Protein AF-A0A7L4XUP5-F1 (afdb_monomer)

Solvent-accessible surface area (backbone atoms only — not comparable to full-atom values): 4227 Å² total; per-residue (Å²): 134,86,74,55,46,28,61,54,94,95,42,75,31,69,44,67,66,57,43,52,51,53,47,51,41,59,71,69,62,33,75,93,75,57,79,81,83,92,59,101,66,78,82,80,80,76,74,84,78,69,94,60,82,66,68,49,69,75,83,83,129

Radius of gyration: 13.7 Å; Cα contacts (8 Å, |Δi|>4): 50; chains: 1; bounding box: 40×27×31 Å

Sequence (61 aa):
MRCPRGLWWNFIARTDAEIRQAREDWAAASDRFGAVTGYPGDRLPAPELPTVPLKPRGRVR

pLDDT: mean 76.33, std 10.45, range [44.16, 88.88]

Nearest PDB structures (foldseek):
  6d0g-assembly1_A  TM=9.340E-01  e=2.215E-03  Acinetobacter baumannii

Mean predicted aligned error: 8.31 Å

Structure (mmCIF, N/CA/C/O backbone):
data_AF-A0A7L4XUP5-F1
#
_entry.id   AF-A0A7L4XUP5-F1
#
loop_
_atom_site.group_PDB
_atom_site.id
_atom_site.type_symbol
_atom_site.label_atom_id
_atom_site.label_alt_id
_atom_site.label_comp_id
_atom_site.label_asym_id
_atom_site.label_entity_id
_atom_site.label_seq_id
_atom_site.pdbx_PDB_ins_code
_atom_site.Cartn_x
_atom_site.Cartn_y
_atom_site.Cartn_z
_atom_site.occupancy
_atom_site.B_iso_or_equiv
_atom_site.auth_seq_id
_atom_site.auth_comp_id
_atom_site.auth_asym_id
_atom_site.auth_atom_id
_atom_site.pdbx_PDB_model_num
ATOM 1 N N . MET A 1 1 ? 24.288 2.003 -11.995 1.00 44.16 1 MET A N 1
ATOM 2 C CA . MET A 1 1 ? 23.168 1.125 -12.406 1.00 44.16 1 MET A CA 1
ATOM 3 C C . MET A 1 1 ? 21.851 1.823 -12.094 1.00 44.16 1 MET A C 1
ATOM 5 O O . MET A 1 1 ? 21.556 2.049 -10.928 1.00 44.16 1 MET A O 1
ATOM 9 N N . ARG A 1 2 ? 21.091 2.260 -13.105 1.00 55.75 2 ARG A N 1
ATOM 10 C CA . ARG A 1 2 ? 19.777 2.887 -12.890 1.00 55.75 2 ARG A CA 1
ATOM 11 C C . ARG A 1 2 ? 18.731 1.771 -12.920 1.00 55.75 2 ARG A C 1
ATOM 13 O O . ARG A 1 2 ? 18.295 1.396 -14.001 1.00 55.75 2 ARG A O 1
ATOM 20 N N . CYS A 1 3 ? 18.384 1.204 -11.760 1.00 54.41 3 CYS A N 1
ATOM 21 C CA . CYS A 1 3 ? 17.247 0.285 -11.695 1.00 54.41 3 CYS A CA 1
ATOM 22 C C . CYS A 1 3 ? 15.989 1.042 -12.137 1.00 54.41 3 CYS A C 1
ATOM 24 O O . CYS A 1 3 ? 15.723 2.136 -11.617 1.00 54.41 3 CYS A O 1
ATOM 26 N N . PRO A 1 4 ? 15.234 0.516 -13.105 1.00 61.31 4 PRO A N 1
ATOM 27 C CA . PRO A 1 4 ? 13.991 1.134 -13.511 1.00 61.31 4 PRO A CA 1
ATOM 28 C C . PRO A 1 4 ? 13.008 1.160 -12.331 1.00 61.31 4 PRO A C 1
ATOM 30 O O . PRO A 1 4 ? 12.847 0.164 -11.637 1.00 61.31 4 PRO A O 1
ATOM 33 N N . ARG A 1 5 ? 12.353 2.301 -12.084 1.00 65.56 5 ARG A N 1
ATOM 34 C CA . ARG A 1 5 ? 11.279 2.384 -11.083 1.00 65.56 5 ARG A CA 1
ATOM 35 C C . ARG A 1 5 ? 9.971 1.953 -11.738 1.00 65.56 5 ARG A C 1
ATOM 37 O O . ARG A 1 5 ? 9.552 2.563 -12.724 1.00 65.56 5 ARG A O 1
ATOM 44 N N . GLY A 1 6 ? 9.362 0.897 -11.212 1.00 73.62 6 GLY A N 1
ATOM 45 C CA . GLY A 1 6 ? 8.014 0.483 -11.577 1.00 73.62 6 GLY A CA 1
ATOM 46 C C . GLY A 1 6 ? 6.999 1.399 -10.899 1.00 73.62 6 GLY A C 1
ATOM 47 O O . GLY A 1 6 ? 7.162 1.743 -9.729 1.00 73.62 6 GLY A O 1
ATOM 48 N N . LEU A 1 7 ? 5.970 1.807 -11.639 1.00 82.81 7 LEU A N 1
ATOM 49 C CA . LEU A 1 7 ? 4.773 2.417 -11.067 1.00 82.81 7 LEU A CA 1
ATOM 50 C C . LEU A 1 7 ? 3.584 1.546 -11.445 1.00 82.81 7 LEU A C 1
ATOM 52 O O . LEU A 1 7 ? 3.350 1.303 -12.631 1.00 82.81 7 LEU A O 1
ATOM 56 N N . TRP A 1 8 ? 2.813 1.148 -10.446 1.00 81.62 8 TRP A N 1
ATOM 57 C CA . TRP A 1 8 ? 1.532 0.489 -10.639 1.00 81.62 8 TRP A CA 1
ATOM 58 C C . TRP A 1 8 ? 0.564 0.960 -9.566 1.00 81.62 8 TRP A C 1
ATOM 60 O O . TRP A 1 8 ? 0.905 0.960 -8.384 1.00 81.62 8 TRP A O 1
ATOM 70 N N . TRP A 1 9 ? -0.624 1.404 -9.985 1.00 82.88 9 TRP A N 1
ATOM 71 C CA . TRP A 1 9 ? -1.560 2.102 -9.101 1.00 82.88 9 TRP A CA 1
ATOM 72 C C . TRP A 1 9 ? -0.835 3.248 -8.354 1.00 82.88 9 TRP A C 1
ATOM 74 O O . TRP A 1 9 ? -0.158 4.068 -8.976 1.00 82.88 9 TRP A O 1
ATOM 84 N N . ASN A 1 10 ? -0.920 3.248 -7.027 1.00 86.06 10 ASN A N 1
ATOM 85 C CA . ASN A 1 10 ? -0.286 4.175 -6.090 1.00 86.06 10 ASN A CA 1
ATOM 86 C C . ASN A 1 10 ? 1.027 3.619 -5.505 1.00 86.06 10 ASN A C 1
ATOM 88 O O . ASN A 1 10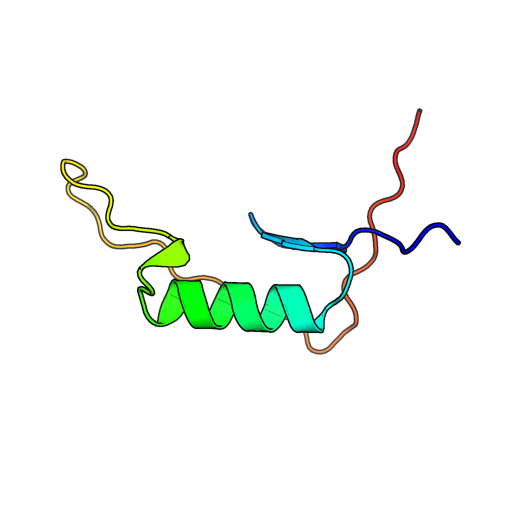 ? 1.562 4.184 -4.555 1.00 86.06 10 ASN A O 1
ATOM 92 N N . PHE A 1 11 ? 1.555 2.516 -6.045 1.00 85.06 11 PHE A N 1
ATOM 93 C CA . PHE A 1 11 ? 2.787 1.889 -5.573 1.00 85.06 11 PHE A CA 1
ATOM 94 C C . PHE A 1 11 ? 3.959 2.224 -6.500 1.00 85.06 11 PHE A C 1
ATOM 96 O O . PHE A 1 11 ? 3.914 1.980 -7.710 1.00 85.06 11 PHE A O 1
ATOM 103 N N . ILE A 1 12 ? 5.028 2.771 -5.917 1.00 84.44 12 ILE A N 1
ATOM 104 C CA . ILE A 1 12 ? 6.304 3.044 -6.587 1.00 84.44 12 ILE A CA 1
ATOM 105 C C . ILE A 1 12 ? 7.369 2.189 -5.923 1.00 84.44 12 ILE A C 1
ATOM 107 O O . ILE A 1 12 ? 7.610 2.331 -4.725 1.00 84.44 12 ILE A O 1
ATOM 111 N N . ALA A 1 13 ? 8.048 1.359 -6.706 1.00 85.06 13 ALA A N 1
ATOM 112 C CA . ALA A 1 13 ? 9.152 0.561 -6.197 1.00 85.06 13 ALA A CA 1
ATOM 113 C C . ALA A 1 13 ? 10.238 0.333 -7.253 1.00 85.06 13 ALA A C 1
ATOM 115 O O . ALA A 1 13 ? 10.106 0.731 -8.416 1.00 85.06 13 ALA A O 1
ATOM 116 N N . ARG A 1 14 ? 11.354 -0.265 -6.837 1.00 83.88 14 ARG A N 1
ATOM 117 C CA . ARG A 1 14 ? 12.486 -0.597 -7.713 1.00 83.88 14 ARG A CA 1
ATOM 118 C C . ARG A 1 14 ? 12.337 -1.977 -8.348 1.00 83.88 14 ARG A C 1
ATOM 120 O O . ARG A 1 14 ? 12.995 -2.229 -9.353 1.00 83.88 14 ARG A O 1
ATOM 127 N N . THR A 1 15 ? 11.499 -2.845 -7.786 1.00 81.94 15 THR 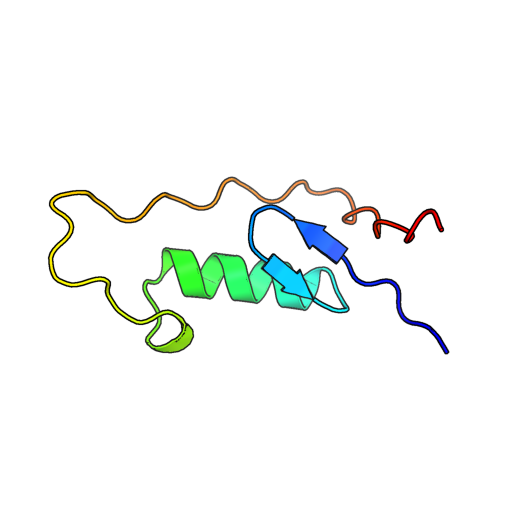A N 1
ATOM 128 C CA . THR A 1 15 ? 11.239 -4.202 -8.291 1.00 81.94 15 THR A CA 1
ATOM 129 C C . THR A 1 15 ? 9.742 -4.521 -8.287 1.00 81.94 15 THR A C 1
ATOM 131 O O . THR A 1 15 ? 8.962 -3.888 -7.576 1.00 81.94 15 THR A O 1
ATOM 134 N N . ASP A 1 16 ? 9.320 -5.509 -9.081 1.00 80.25 16 ASP A N 1
ATOM 135 C CA . ASP A 1 16 ? 7.937 -6.006 -9.066 1.00 80.25 16 ASP A CA 1
ATOM 136 C C . ASP A 1 16 ? 7.591 -6.687 -7.732 1.00 80.25 16 ASP A C 1
ATOM 138 O O . ASP A 1 16 ? 6.465 -6.564 -7.255 1.00 80.25 16 ASP A O 1
ATOM 142 N N . ALA A 1 17 ? 8.570 -7.349 -7.106 1.00 84.94 17 ALA A N 1
ATOM 143 C CA . ALA A 1 17 ? 8.410 -8.000 -5.810 1.00 84.94 17 ALA A CA 1
ATOM 144 C C . ALA A 1 17 ? 8.059 -6.994 -4.702 1.00 84.94 17 ALA A C 1
ATOM 146 O O . ALA A 1 17 ? 7.157 -7.247 -3.908 1.00 84.94 17 ALA A O 1
ATOM 147 N N . GLU A 1 18 ? 8.703 -5.821 -4.691 1.00 87.12 18 GLU A N 1
ATOM 148 C CA . GLU A 1 18 ? 8.368 -4.744 -3.752 1.00 87.12 18 GLU A CA 1
ATOM 149 C C . GLU A 1 18 ? 6.929 -4.227 -3.971 1.00 87.12 18 GLU A C 1
ATOM 151 O O . GLU A 1 18 ? 6.248 -3.878 -3.007 1.0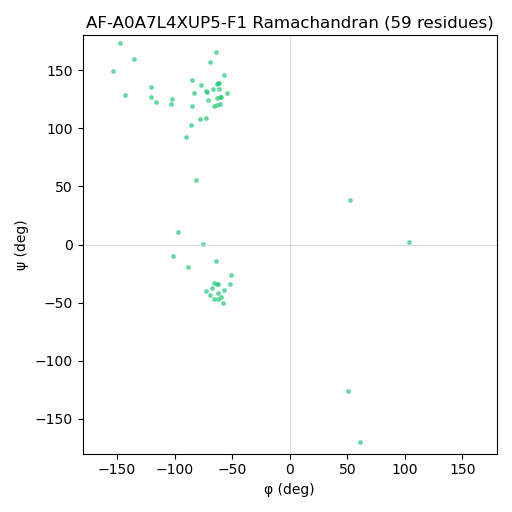0 87.12 18 GLU A O 1
ATOM 156 N N . ILE A 1 19 ? 6.438 -4.213 -5.218 1.00 86.06 19 ILE A N 1
ATOM 157 C CA . ILE A 1 19 ? 5.056 -3.817 -5.539 1.00 86.06 19 ILE A CA 1
ATOM 158 C C . ILE A 1 19 ? 4.053 -4.902 -5.112 1.00 86.06 19 ILE A C 1
ATOM 160 O O . ILE A 1 19 ? 3.003 -4.558 -4.569 1.00 86.06 19 ILE A O 1
ATOM 164 N N . ARG A 1 20 ? 4.371 -6.195 -5.298 1.00 86.56 20 ARG A N 1
ATOM 165 C CA . ARG A 1 20 ? 3.558 -7.312 -4.768 1.00 86.56 20 ARG A CA 1
ATOM 166 C C . ARG A 1 20 ? 3.411 -7.225 -3.259 1.00 86.56 20 ARG A C 1
ATOM 168 O O . ARG A 1 20 ? 2.283 -7.221 -2.776 1.00 86.56 20 ARG A O 1
ATOM 175 N N . GLN A 1 21 ? 4.524 -7.059 -2.546 1.00 88.44 21 GLN A N 1
ATOM 176 C CA . GLN A 1 21 ? 4.492 -6.935 -1.092 1.00 88.44 21 GLN A CA 1
ATOM 177 C C . GLN A 1 21 ? 3.655 -5.728 -0.658 1.00 88.44 21 GLN A C 1
ATOM 179 O O . GLN A 1 21 ? 2.802 -5.848 0.210 1.00 88.44 21 GLN A O 1
ATOM 184 N N . ALA A 1 22 ? 3.830 -4.573 -1.308 1.00 88.56 22 ALA A N 1
ATOM 185 C CA . ALA A 1 22 ? 3.052 -3.381 -0.981 1.00 88.56 22 ALA A CA 1
ATOM 186 C C . ALA A 1 22 ? 1.540 -3.565 -1.226 1.00 88.56 22 ALA A C 1
ATOM 188 O O . ALA A 1 22 ? 0.730 -3.032 -0.468 1.00 88.56 22 ALA A O 1
ATOM 189 N N . ARG A 1 23 ? 1.147 -4.336 -2.250 1.00 87.81 23 ARG A N 1
ATOM 190 C CA . ARG A 1 23 ? -0.256 -4.708 -2.490 1.00 87.81 23 ARG A CA 1
ATOM 191 C C . ARG A 1 23 ? -0.798 -5.610 -1.383 1.00 87.81 23 ARG A C 1
ATOM 193 O O . ARG A 1 23 ? -1.914 -5.381 -0.922 1.00 87.81 23 ARG A O 1
ATOM 200 N N .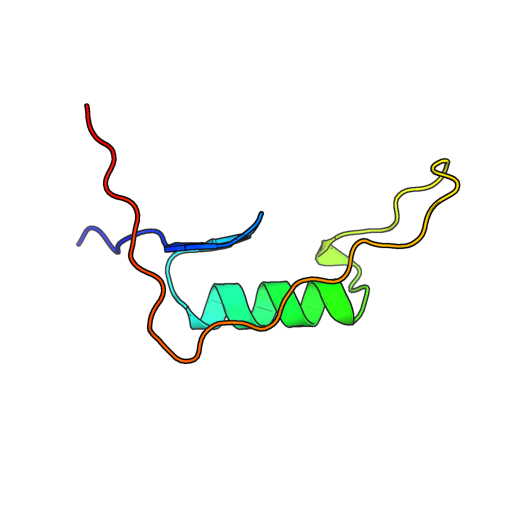 GLU A 1 24 ? -0.047 -6.637 -0.997 1.00 87.75 24 GLU A N 1
ATOM 201 C CA . GLU A 1 24 ?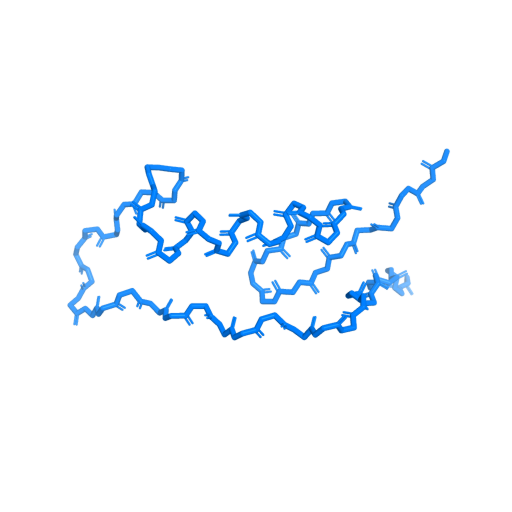 -0.438 -7.568 0.069 1.00 87.75 24 GLU A CA 1
ATOM 202 C C . GLU A 1 24 ? -0.575 -6.841 1.406 1.00 87.75 24 GLU A C 1
ATOM 204 O O . GLU A 1 24 ? -1.615 -6.943 2.050 1.00 87.75 24 GLU A O 1
ATOM 209 N N . ASP A 1 25 ? 0.405 -6.008 1.752 1.00 88.88 25 ASP A N 1
ATOM 210 C CA . ASP A 1 25 ? 0.386 -5.152 2.938 1.00 88.88 25 ASP A CA 1
ATOM 211 C C . ASP A 1 25 ? -0.849 -4.222 2.941 1.00 88.88 25 ASP A C 1
ATOM 213 O O . ASP A 1 25 ? -1.465 -3.987 3.983 1.00 88.88 25 ASP A O 1
ATOM 217 N N . TRP A 1 26 ? -1.240 -3.691 1.774 1.00 86.69 26 TRP A N 1
ATOM 218 C CA . TRP A 1 26 ? -2.412 -2.821 1.635 1.00 86.69 26 TRP A CA 1
ATOM 219 C C . TRP A 1 26 ? -3.722 -3.582 1.844 1.00 86.69 26 TRP A C 1
ATOM 221 O O . TRP A 1 26 ? -4.609 -3.090 2.550 1.00 86.69 26 TRP A O 1
ATOM 231 N N . ALA A 1 27 ? -3.821 -4.776 1.254 1.00 85.56 27 ALA A N 1
ATOM 232 C CA . ALA A 1 27 ? -4.975 -5.662 1.368 1.00 85.56 27 ALA A CA 1
ATOM 233 C C . ALA A 1 27 ? -5.137 -6.223 2.790 1.00 85.56 27 ALA A C 1
ATOM 235 O O . ALA A 1 27 ? -6.256 -6.302 3.286 1.00 85.56 27 ALA A O 1
ATOM 236 N N . ALA A 1 28 ? -4.031 -6.541 3.466 1.00 86.94 28 ALA A N 1
ATOM 237 C CA . ALA A 1 28 ? -4.008 -7.021 4.848 1.00 86.94 28 ALA A CA 1
ATOM 238 C C . ALA A 1 28 ? -4.262 -5.918 5.890 1.00 86.94 28 ALA A C 1
ATOM 240 O O . ALA A 1 28 ? -4.225 -6.183 7.087 1.00 86.94 28 ALA A O 1
ATOM 241 N N . ALA A 1 29 ? -4.475 -4.677 5.450 1.00 82.94 29 ALA A N 1
ATOM 242 C CA . ALA A 1 29 ? -4.571 -3.517 6.321 1.00 82.94 29 ALA A CA 1
ATOM 243 C C . ALA A 1 29 ? -3.387 -3.356 7.290 1.00 82.94 29 ALA A C 1
ATOM 245 O O . ALA A 1 29 ? -3.564 -2.934 8.429 1.00 82.94 29 ALA A O 1
ATOM 246 N N . SER A 1 30 ? -2.177 -3.654 6.806 1.00 83.06 30 SER A N 1
ATOM 247 C CA . SER A 1 30 ? -0.943 -3.550 7.584 1.00 83.06 30 SER A CA 1
ATOM 248 C C . SER A 1 30 ? -0.729 -2.135 8.135 1.00 83.06 30 SER A C 1
ATOM 250 O O . SER A 1 30 ? -1.013 -1.141 7.454 1.00 83.06 30 SER A O 1
ATOM 252 N N . ASP A 1 31 ? -0.140 -2.051 9.334 1.00 82.75 31 ASP A N 1
ATOM 253 C CA . ASP A 1 31 ? 0.231 -0.805 10.027 1.00 82.75 31 ASP A CA 1
ATOM 254 C C . ASP A 1 31 ? 1.050 0.152 9.154 1.00 82.75 31 ASP A C 1
ATOM 256 O O . ASP A 1 31 ? 0.977 1.369 9.308 1.00 82.75 31 ASP A O 1
ATOM 260 N N . ARG A 1 32 ? 1.779 -0.381 8.165 1.00 84.69 32 ARG A N 1
ATOM 261 C CA . ARG A 1 32 ? 2.561 0.400 7.200 1.00 84.69 32 ARG A CA 1
ATOM 262 C C . ARG A 1 32 ? 1.754 1.502 6.502 1.00 84.69 32 ARG A C 1
ATOM 264 O O . ARG A 1 32 ? 2.323 2.539 6.165 1.00 84.69 32 ARG A O 1
ATOM 271 N N . PHE A 1 33 ? 0.468 1.269 6.241 1.00 82.75 33 PHE A N 1
ATOM 272 C CA . PHE A 1 33 ? -0.409 2.225 5.554 1.00 82.75 33 PHE A CA 1
ATOM 273 C C . PHE A 1 33 ? -1.331 2.995 6.501 1.00 82.75 33 PHE A C 1
ATOM 275 O O . PHE A 1 33 ? -1.982 3.946 6.068 1.00 82.75 33 PHE A O 1
ATOM 282 N N . GLY A 1 34 ? -1.385 2.593 7.772 1.00 82.19 34 GLY A N 1
ATOM 283 C CA . GLY A 1 34 ? -2.294 3.148 8.764 1.00 82.19 34 GLY A CA 1
ATOM 284 C C . GLY A 1 34 ? -3.775 2.968 8.414 1.00 82.19 34 GLY A C 1
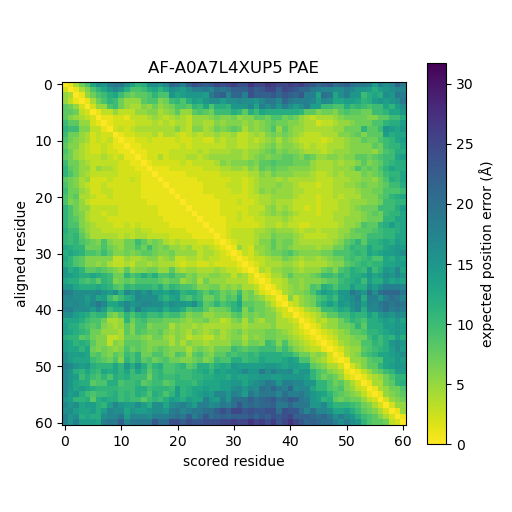ATOM 285 O O . GLY A 1 34 ? -4.159 2.255 7.478 1.00 82.19 34 GLY A O 1
ATOM 286 N N . ALA A 1 35 ? -4.622 3.637 9.193 1.00 77.81 35 ALA A N 1
ATOM 287 C CA . ALA A 1 35 ? -6.058 3.736 8.970 1.00 77.81 35 ALA A CA 1
ATOM 288 C C . ALA A 1 35 ? -6.454 5.207 8.800 1.00 77.81 35 ALA A C 1
ATOM 290 O O . ALA A 1 35 ? -6.016 6.071 9.558 1.00 77.81 35 ALA A O 1
ATOM 291 N N . VAL A 1 36 ? -7.293 5.495 7.804 1.00 78.19 36 VAL A N 1
ATOM 292 C CA . VAL A 1 36 ? -7.842 6.839 7.598 1.00 78.19 36 VAL A CA 1
ATOM 293 C C . VAL A 1 36 ? -9.093 6.978 8.458 1.00 78.19 36 VAL A C 1
ATOM 295 O O . VAL A 1 36 ? -10.151 6.453 8.124 1.00 78.19 36 VAL A O 1
ATOM 298 N N . THR A 1 37 ? -8.972 7.673 9.586 1.00 74.12 37 THR A N 1
ATOM 299 C CA . THR A 1 37 ? -10.103 7.993 10.464 1.00 74.12 37 THR A CA 1
ATOM 300 C C . THR A 1 37 ? -10.837 9.232 9.952 1.00 74.12 37 THR A C 1
ATOM 302 O O . THR A 1 37 ? -10.202 10.254 9.701 1.00 74.12 37 THR A O 1
ATOM 305 N N . GLY A 1 38 ? -12.167 9.170 9.831 1.00 77.69 38 GLY A N 1
ATOM 306 C CA . GLY A 1 38 ? -13.004 10.318 9.441 1.00 77.69 38 GLY A CA 1
ATOM 307 C C . GLY A 1 38 ? -13.513 10.306 7.996 1.00 77.69 38 GLY A C 1
ATOM 308 O O . GLY A 1 38 ? -14.220 11.229 7.601 1.00 77.69 38 GLY A O 1
ATOM 309 N N . TYR A 1 39 ? -13.207 9.262 7.220 1.00 76.62 39 TYR A N 1
ATOM 310 C CA . TYR A 1 39 ? -13.821 9.029 5.913 1.00 76.62 39 TYR A CA 1
ATOM 311 C C . TYR A 1 39 ? -14.884 7.920 6.022 1.00 76.62 39 TYR A C 1
ATOM 313 O O . TYR A 1 39 ? -14.539 6.811 6.431 1.00 76.62 39 TYR A O 1
ATOM 321 N N . PRO A 1 40 ? -16.164 8.180 5.686 1.00 70.31 40 PRO A N 1
ATOM 322 C CA . PRO A 1 40 ? -17.242 7.194 5.773 1.00 70.31 40 PRO A CA 1
ATOM 323 C C . PRO A 1 40 ? -17.249 6.264 4.548 1.00 70.31 40 PRO A C 1
ATOM 325 O O . PRO A 1 40 ? -18.240 6.176 3.826 1.00 70.31 40 PRO A O 1
ATOM 328 N N . GLY A 1 41 ? -16.123 5.608 4.273 1.00 74.44 41 GLY A N 1
ATOM 329 C CA . GLY A 1 41 ? -15.983 4.701 3.140 1.00 74.44 41 GLY A CA 1
ATOM 330 C C . GLY A 1 41 ? -14.919 3.641 3.380 1.00 74.44 41 GLY A C 1
ATOM 331 O O . GLY A 1 41 ? -13.935 3.873 4.085 1.00 74.44 41 GLY A O 1
ATOM 332 N N . ASP A 1 42 ? -15.137 2.476 2.777 1.00 74.94 42 ASP A N 1
ATOM 333 C CA . ASP A 1 42 ? -14.224 1.349 2.888 1.00 74.94 42 ASP A CA 1
ATOM 334 C C . ASP A 1 42 ? -12.904 1.610 2.160 1.00 74.94 42 ASP A C 1
ATOM 336 O O . ASP A 1 42 ? -12.797 2.409 1.221 1.00 74.94 42 ASP A O 1
ATOM 340 N N . ARG A 1 43 ? -11.868 0.890 2.589 1.00 77.69 43 ARG A N 1
ATOM 341 C CA . ARG A 1 43 ? -10.565 0.911 1.932 1.00 77.69 43 ARG A CA 1
ATOM 342 C C . ARG A 1 43 ? -10.714 0.458 0.479 1.00 77.69 43 ARG A C 1
ATOM 344 O O . ARG A 1 43 ? -11.205 -0.635 0.214 1.00 77.69 43 ARG A O 1
ATOM 351 N N . LEU A 1 44 ? -10.217 1.267 -0.457 1.00 82.69 44 LEU A N 1
ATOM 352 C CA . LEU A 1 44 ? -10.208 0.911 -1.876 1.00 82.69 44 LEU A CA 1
ATOM 353 C C . LEU A 1 44 ? -9.388 -0.374 -2.092 1.00 82.69 44 LEU A C 1
ATOM 355 O O . LEU A 1 44 ? -8.195 -0.376 -1.770 1.00 82.69 44 LEU A O 1
ATOM 359 N N . PRO A 1 45 ? -9.970 -1.456 -2.639 1.00 80.25 45 PRO A N 1
ATOM 360 C CA . PRO A 1 45 ? -9.230 -2.685 -2.884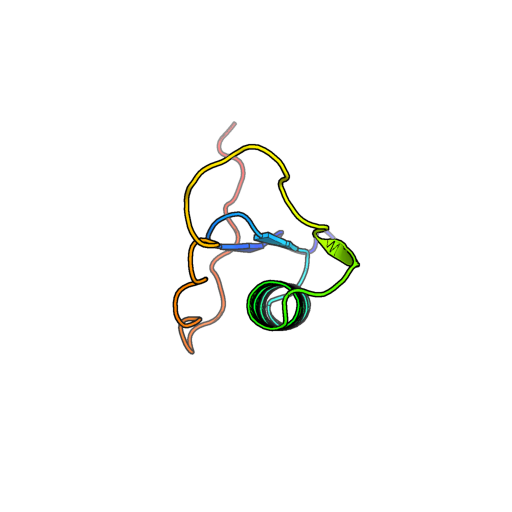 1.00 80.25 45 PRO A CA 1
ATOM 361 C C . PRO A 1 45 ? -8.174 -2.449 -3.967 1.00 80.25 45 PRO A C 1
ATOM 363 O O . PRO A 1 45 ? -8.452 -1.860 -5.013 1.00 80.25 45 PRO A O 1
ATOM 366 N N . ALA A 1 46 ? -6.947 -2.914 -3.723 1.00 82.12 46 ALA A N 1
ATOM 367 C CA . ALA A 1 46 ? -5.923 -2.894 -4.758 1.00 82.12 46 ALA A CA 1
ATOM 368 C C . ALA A 1 46 ? -6.256 -3.955 -5.827 1.00 82.12 46 ALA A C 1
ATOM 370 O O . ALA A 1 46 ? -6.508 -5.112 -5.468 1.00 82.12 46 ALA A O 1
ATOM 371 N N . PRO A 1 47 ? -6.236 -3.607 -7.126 1.00 80.00 47 PRO A N 1
ATOM 372 C CA . PRO A 1 47 ? -6.565 -4.548 -8.193 1.00 80.00 47 PRO A CA 1
ATOM 373 C C . PRO A 1 47 ? -5.560 -5.702 -8.258 1.00 80.00 47 PRO A C 1
ATOM 375 O O . PRO A 1 47 ? -4.493 -5.659 -7.645 1.00 80.00 47 PRO A O 1
ATOM 378 N N . GLU A 1 48 ? -5.887 -6.770 -8.980 1.00 77.19 48 GLU A N 1
ATOM 379 C CA . GLU A 1 48 ? -4.932 -7.855 -9.211 1.00 77.19 48 GLU A CA 1
ATOM 380 C C . GLU A 1 48 ? -3.713 -7.360 -9.992 1.00 77.19 48 GLU A C 1
ATOM 382 O O . GLU A 1 48 ? -3.813 -6.546 -10.916 1.00 77.19 48 GLU A O 1
ATOM 387 N N . LEU A 1 49 ? -2.535 -7.830 -9.580 1.00 71.31 49 LEU A N 1
ATOM 388 C CA . LEU A 1 49 ? -1.305 -7.515 -10.287 1.00 71.31 49 LEU A CA 1
ATOM 389 C C . LEU A 1 49 ? -1.283 -8.286 -11.605 1.00 71.31 49 LEU A C 1
ATOM 391 O O . LEU A 1 49 ? -1.514 -9.496 -11.600 1.00 71.31 49 LEU A O 1
ATOM 395 N N . PRO A 1 50 ? -0.966 -7.624 -12.728 1.00 71.06 50 PRO A N 1
ATOM 396 C CA . PRO A 1 50 ? -0.757 -8.340 -13.969 1.00 71.06 50 PRO A CA 1
ATOM 397 C C . PRO A 1 50 ? 0.419 -9.312 -13.802 1.00 71.06 50 PRO A C 1
ATOM 399 O O . PRO A 1 50 ? 1.449 -8.968 -13.222 1.00 71.06 50 PRO A O 1
ATOM 402 N N . THR A 1 51 ? 0.288 -10.523 -14.347 1.00 65.88 51 THR A N 1
ATOM 403 C CA . THR A 1 51 ? 1.363 -11.536 -14.358 1.00 65.88 51 THR A CA 1
ATOM 404 C C . THR A 1 51 ? 2.578 -11.084 -15.179 1.00 65.88 51 THR A C 1
ATOM 406 O O . THR A 1 51 ? 3.655 -11.667 -15.079 1.00 65.88 51 THR A O 1
ATOM 409 N N . VAL A 1 52 ? 2.427 -10.031 -15.989 1.00 66.50 52 VAL A N 1
ATOM 410 C CA . VAL A 1 52 ? 3.516 -9.446 -16.773 1.00 66.50 52 VAL A CA 1
ATOM 411 C C . VAL A 1 52 ? 4.324 -8.426 -15.957 1.00 66.50 52 VAL A C 1
ATOM 413 O O . VAL A 1 52 ? 3.740 -7.643 -15.202 1.00 66.50 52 VAL A O 1
ATOM 416 N N . PRO A 1 53 ? 5.661 -8.377 -16.126 1.00 65.06 53 PRO A N 1
ATOM 417 C CA . PRO A 1 53 ? 6.504 -7.397 -15.454 1.00 65.06 53 PRO A CA 1
ATOM 418 C C . PRO A 1 53 ? 6.028 -5.967 -15.714 1.00 65.06 53 PRO A C 1
ATOM 420 O O . PRO A 1 53 ? 5.809 -5.557 -16.857 1.00 65.06 53 PRO A O 1
ATOM 423 N N . LEU A 1 54 ? 5.892 -5.191 -14.639 1.00 67.12 54 LEU A N 1
ATOM 424 C CA . LEU A 1 54 ? 5.452 -3.805 -14.722 1.00 67.12 54 LEU A CA 1
ATOM 425 C C . LEU A 1 54 ? 6.464 -2.983 -15.514 1.00 67.12 54 LEU A C 1
ATOM 427 O O . LEU A 1 54 ? 7.631 -2.871 -15.133 1.00 67.12 54 LEU A O 1
ATOM 431 N N . LYS A 1 55 ? 6.005 -2.393 -16.623 1.00 65.62 55 LYS A N 1
ATOM 432 C CA . LYS A 1 55 ? 6.867 -1.592 -17.487 1.00 65.62 55 LYS A CA 1
ATOM 433 C C . LYS A 1 55 ? 7.312 -0.340 -16.724 1.00 65.62 55 LYS A C 1
ATOM 435 O O . LYS A 1 55 ? 6.468 0.481 -16.350 1.00 65.62 55 LYS A O 1
ATOM 440 N N . PRO A 1 56 ? 8.620 -0.146 -16.517 1.00 63.56 56 PRO A N 1
ATOM 441 C CA . PRO A 1 56 ? 9.119 1.045 -15.858 1.00 63.56 56 PRO A CA 1
ATOM 442 C C . PRO A 1 56 ? 8.777 2.266 -16.698 1.00 63.56 56 PRO A C 1
ATOM 444 O O . PRO A 1 56 ? 9.097 2.323 -17.890 1.00 63.56 56 PRO A O 1
ATOM 447 N N . ARG A 1 57 ? 8.124 3.259 -16.095 1.00 62.88 57 ARG A N 1
ATOM 448 C CA . ARG A 1 57 ? 7.839 4.503 -16.809 1.00 62.88 57 ARG A CA 1
ATOM 449 C C . ARG A 1 57 ? 9.112 5.341 -16.851 1.00 62.88 57 ARG A C 1
ATOM 451 O O . ARG A 1 57 ? 9.559 5.875 -15.838 1.00 62.88 57 ARG A O 1
ATOM 458 N N . GLY A 1 58 ? 9.719 5.424 -18.033 1.00 61.44 58 GLY A N 1
ATOM 459 C CA . GLY A 1 58 ? 10.791 6.373 -18.312 1.00 61.44 58 GLY A CA 1
ATOM 460 C C . GLY A 1 58 ? 10.271 7.805 -18.181 1.00 61.44 58 GLY A C 1
ATOM 461 O O . GLY A 1 58 ? 9.160 8.109 -18.610 1.00 61.44 58 GLY A O 1
ATOM 462 N N . ARG A 1 59 ? 11.060 8.690 -17.568 1.00 57.81 59 ARG A N 1
ATOM 463 C CA . ARG A 1 59 ? 10.748 10.122 -17.518 1.00 57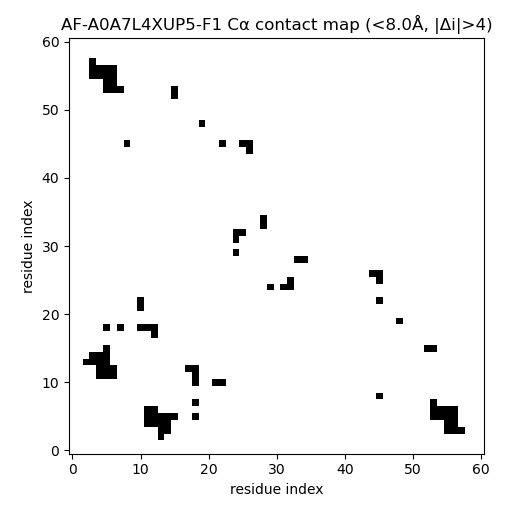.81 59 ARG A CA 1
ATOM 464 C C . ARG A 1 59 ? 10.992 10.703 -18.912 1.00 57.81 59 ARG A C 1
ATOM 466 O O . ARG A 1 59 ? 12.151 10.802 -19.305 1.00 57.81 59 ARG A O 1
ATOM 473 N N . VAL A 1 60 ? 9.934 11.060 -19.641 1.00 63.44 60 VAL A N 1
ATOM 474 C CA . VAL A 1 60 ? 10.066 11.930 -20.821 1.00 63.44 60 VAL A CA 1
ATOM 475 C C . VAL A 1 60 ? 10.391 13.324 -20.286 1.00 63.44 60 VAL A C 1
ATOM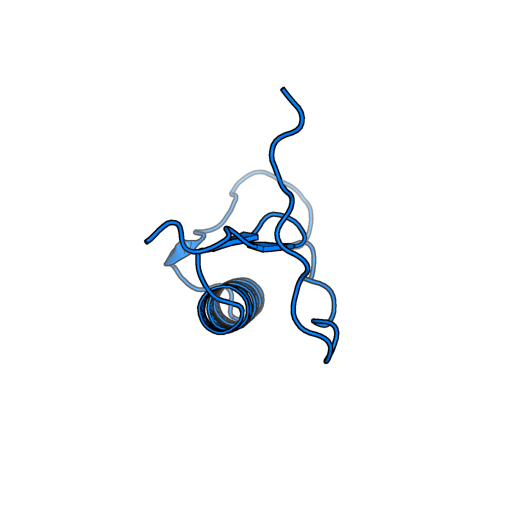 477 O O . VAL A 1 60 ? 9.743 13.782 -19.341 1.00 63.44 60 VAL A O 1
ATOM 480 N N . ARG A 1 61 ? 11.497 13.895 -20.762 1.00 57.81 61 ARG A N 1
ATOM 481 C CA . ARG A 1 61 ? 11.995 15.206 -20.338 1.00 57.81 61 ARG A CA 1
ATOM 482 C C . ARG A 1 61 ? 11.294 16.312 -21.101 1.00 57.81 61 ARG A C 1
ATOM 484 O O . ARG A 1 61 ? 11.009 16.075 -22.292 1.00 57.81 61 ARG A O 1
#

Foldseek 3Di:
DDQFWFDDDPDTDSFVVSVVVVLVCLQVVHCVVPDDPPDPDDRDRDDDDPPDTGDRDDDDD

Secondary structure (DSSP, 8-state):
--PPPEEETTEEESSHHHHHHHHHHHHTT-GGG---TT--SPPPPPPPPPSSPPPP-----